Protein AF-A0AAW2CZK9-F1 (afdb_monomer)

Radius of gyration: 26.71 Å; Cα contacts (8 Å, |Δi|>4): 111; chains: 1; bounding box: 82×48×47 Å

InterPro domains:
  IPR025733 Purple acid phosphatase, C-terminal domain [PF14008] (9-76)
  IPR029052 Metallo-dependent phosphatase-like [G3DSA:3.60.21.10] (3-90)

Mean predicted aligned error: 16.32 Å

pLDDT: mean 77.22, std 19.94, range [29.78, 97.38]

Sequence (141 aa):
MGGDWEAFPVHIVIGMGGQDAQSTWEPRPDHLNDPIFPQPKRSLYRGGEFGYTRLVATKEKLQLSYVGNHDGEVHDMVDILASGQLLSGSEASAADGAGAKAYAAQSKSSLLVKGAIVLVLVTFVGYVLGFISRSWRKDAT

Foldseek 3Di:
DDDPDPLDDDDDDFPQQDDPDDDDLDQDPVCNPDPSPPPDPSCPDDDDAHWGWDWDDDPFWIKIFTAGPVPRDTPWIWIQTPSRDIDTDDDDDDDDDDDDPPPPPCDPVVVVVVVVVVVVVVVVVVVVVVVVVVVVVVVPD

Nearest PDB structures (foldseek):
  6o8z-assembly1_P  TM=7.636E-01  e=1.493E+00  Enterococcus faecalis
  7ui9-assembly1_a  TM=7.373E-01  e=3.082E+00  Saccharomyces cerevisiae S288C
  7pip-assembly1_n  TM=6.897E-01  e=2.731E+00  Mycoplasmoides pneumoniae M129
  8cgm-assembly2_B  TM=5.193E-01  e=8.673E-01  Porphyromonas gingivalis ATCC 33277
  7sny-assembly1_A  TM=5.692E-01  e=5.307E+00  Oplophorus gracilirostris

Secondary structure (DSSP, 8-state):
-------PPPP-----SS-S-----SPPTT-TTS--SSPPTT------S-EEEEEEE-SSEEEEEEEETTT--EEEEEEEETTS-EEE-------------------HHHHHHHHHHHHHHHHHHHHHHHHHHHHHTTS--

Solvent-accessible surface area (backbone atoms only — not comparable to full-atom values): 9364 Å² total; per-residue (Å²): 138,84,76,91,70,83,76,72,84,86,86,83,90,88,81,40,77,71,64,92,79,73,87,76,68,65,74,44,94,91,41,78,86,57,68,55,57,68,76,45,92,87,57,88,76,87,83,93,65,46,35,50,78,48,80,50,78,56,94,63,31,40,36,40,32,36,31,34,67,88,79,68,45,80,79,44,43,39,39,36,30,70,88,63,50,78,48,75,62,77,98,75,82,89,81,90,79,91,86,77,84,75,77,67,78,75,48,73,65,58,57,53,53,52,53,52,51,53,55,52,50,54,53,51,52,51,49,52,55,51,51,52,57,54,53,60,64,64,75,74,114

Structure (mmCIF, N/CA/C/O backbone):
data_AF-A0AAW2CZK9-F1
#
_entry.id   AF-A0AAW2CZK9-F1
#
loop_
_atom_site.group_PDB
_atom_site.id
_atom_site.type_symbol
_atom_site.label_atom_id
_atom_site.label_alt_id
_atom_site.label_comp_id
_atom_site.label_asym_id
_atom_site.label_entity_id
_atom_site.label_seq_id
_atom_site.pdbx_PDB_ins_code
_atom_site.Cartn_x
_atom_site.Cartn_y
_atom_site.Cartn_z
_atom_site.occupancy
_atom_site.B_iso_or_equiv
_atom_site.auth_seq_id
_atom_site.auth_comp_id
_atom_site.auth_asym_id
_atom_site.auth_atom_id
_atom_site.pdbx_PDB_model_num
ATOM 1 N N . MET A 1 1 ? -17.931 -18.808 17.969 1.00 32.59 1 MET A N 1
ATOM 2 C CA . MET A 1 1 ? -17.664 -19.529 16.709 1.00 32.59 1 MET A CA 1
ATOM 3 C C . MET A 1 1 ? -16.518 -18.810 16.018 1.00 32.59 1 MET A C 1
ATOM 5 O O . MET A 1 1 ? -16.756 -17.794 15.381 1.00 32.59 1 MET A O 1
ATOM 9 N N . GLY A 1 2 ? -15.282 -19.239 16.281 1.00 41.59 2 GLY A N 1
ATOM 10 C CA . GLY A 1 2 ? -14.096 -18.770 15.565 1.00 41.59 2 GLY A CA 1
ATOM 11 C C . GLY A 1 2 ? -13.893 -19.711 14.391 1.00 41.59 2 GLY A C 1
ATOM 12 O O . GLY A 1 2 ? -13.666 -20.892 14.616 1.00 41.59 2 GLY A O 1
ATOM 13 N N . GLY A 1 3 ? -14.127 -19.224 13.175 1.00 43.44 3 GLY A N 1
ATOM 14 C CA . GLY A 1 3 ? -13.811 -19.984 11.973 1.00 43.44 3 GLY A CA 1
ATOM 15 C C . GLY A 1 3 ? -12.311 -19.922 11.736 1.00 43.44 3 GLY A C 1
ATOM 16 O O . GLY A 1 3 ? -11.732 -18.844 11.863 1.00 43.44 3 GLY A O 1
ATOM 17 N N . ASP A 1 4 ? -11.711 -21.061 11.415 1.00 53.22 4 ASP A N 1
ATOM 18 C CA . ASP A 1 4 ? -10.326 -21.177 10.976 1.00 53.22 4 ASP A CA 1
ATOM 19 C C . ASP A 1 4 ? -10.170 -20.421 9.648 1.00 53.22 4 ASP A C 1
ATOM 21 O O . ASP A 1 4 ? -10.450 -20.944 8.571 1.00 53.22 4 ASP A O 1
ATOM 25 N N . TRP A 1 5 ? -9.809 -19.142 9.712 1.00 54.62 5 TRP A N 1
ATOM 26 C CA . TRP A 1 5 ? -9.335 -18.406 8.549 1.00 54.62 5 TRP A CA 1
ATOM 27 C C . TRP A 1 5 ? -7.820 -18.608 8.510 1.00 54.62 5 TRP A C 1
ATOM 29 O O . TRP A 1 5 ? -7.107 -18.223 9.435 1.00 54.62 5 TRP A O 1
ATOM 39 N N . GLU A 1 6 ? -7.315 -19.273 7.473 1.00 58.84 6 GLU A N 1
ATOM 40 C CA . GLU A 1 6 ? -5.871 -19.341 7.265 1.00 58.84 6 GLU A CA 1
ATOM 41 C C . GLU A 1 6 ? -5.352 -17.936 6.940 1.00 58.84 6 GLU A C 1
ATOM 43 O O . GLU A 1 6 ? -5.654 -17.343 5.902 1.00 58.84 6 GLU A O 1
ATOM 48 N N . ALA A 1 7 ? -4.584 -17.392 7.879 1.00 70.56 7 ALA A N 1
ATOM 49 C CA . ALA A 1 7 ? -3.911 -16.108 7.789 1.00 70.56 7 ALA A CA 1
ATOM 50 C C . ALA A 1 7 ? -2.688 -16.206 6.867 1.00 70.56 7 ALA A C 1
ATOM 52 O O . ALA A 1 7 ? -1.553 -16.300 7.337 1.00 70.56 7 ALA A O 1
ATOM 53 N N . PHE A 1 8 ? -2.889 -16.228 5.551 1.00 81.88 8 PHE A N 1
ATOM 54 C CA . PHE A 1 8 ? -1.755 -16.219 4.628 1.00 81.88 8 PHE A CA 1
ATOM 55 C C . PHE A 1 8 ? -1.100 -14.831 4.560 1.00 81.88 8 PHE A C 1
ATOM 57 O O . PHE A 1 8 ? -1.799 -13.813 4.598 1.00 81.88 8 PHE A O 1
ATOM 64 N N . PRO A 1 9 ? 0.239 -14.759 4.451 1.00 87.81 9 PRO A N 1
ATOM 65 C CA . PRO A 1 9 ? 0.935 -13.488 4.327 1.00 87.81 9 PRO A CA 1
ATOM 66 C C . PRO A 1 9 ? 0.551 -12.774 3.029 1.00 87.81 9 PRO A C 1
ATOM 68 O O . PRO A 1 9 ? 0.424 -13.386 1.966 1.00 87.81 9 PRO A O 1
ATOM 71 N N . VAL A 1 10 ? 0.442 -11.449 3.105 1.00 88.69 10 VAL A N 1
ATOM 72 C CA . VAL A 1 10 ? 0.373 -10.605 1.912 1.00 88.69 10 VAL A CA 1
ATOM 73 C C . VAL A 1 10 ? 1.787 -10.323 1.434 1.00 88.69 10 VAL A C 1
ATOM 75 O O . VAL A 1 10 ? 2.612 -9.776 2.165 1.00 88.69 10 VAL A O 1
ATOM 78 N N . HIS A 1 11 ? 2.063 -10.708 0.192 1.00 92.62 11 HIS A N 1
ATOM 79 C CA . HIS A 1 11 ? 3.340 -10.458 -0.460 1.00 92.62 11 HIS A CA 1
ATOM 80 C C . HIS A 1 11 ? 3.282 -9.164 -1.259 1.00 92.62 11 HIS A C 1
ATOM 82 O O . HIS A 1 11 ? 2.354 -8.948 -2.037 1.00 92.62 11 HIS A O 1
ATOM 88 N N . ILE A 1 12 ? 4.294 -8.321 -1.074 1.00 92.00 12 ILE A N 1
ATOM 89 C CA . ILE A 1 12 ? 4.344 -6.977 -1.646 1.00 92.00 12 ILE A CA 1
ATOM 90 C C . ILE A 1 12 ? 5.717 -6.777 -2.257 1.00 92.00 12 ILE A C 1
ATOM 92 O O . ILE A 1 12 ? 6.739 -7.035 -1.621 1.00 92.00 12 ILE A O 1
ATOM 96 N N . VAL A 1 13 ? 5.729 -6.337 -3.510 1.00 91.56 13 VAL A N 1
ATOM 97 C CA . VAL A 1 13 ? 6.950 -6.062 -4.262 1.00 91.56 13 VAL A CA 1
ATOM 98 C C . VAL A 1 13 ? 7.167 -4.554 -4.278 1.00 91.56 13 VAL A C 1
ATOM 100 O O . VAL A 1 13 ? 6.346 -3.820 -4.817 1.00 91.56 13 VAL A O 1
ATOM 103 N N . ILE A 1 14 ? 8.274 -4.096 -3.688 1.00 88.50 14 ILE A N 1
ATOM 104 C CA . ILE A 1 14 ? 8.612 -2.672 -3.533 1.00 88.50 14 ILE A CA 1
ATOM 105 C C . ILE A 1 14 ? 10.017 -2.441 -4.112 1.00 88.50 14 ILE A C 1
ATOM 107 O O . ILE A 1 14 ? 10.985 -2.238 -3.385 1.00 88.50 14 ILE A O 1
ATOM 111 N N . GLY A 1 15 ? 10.146 -2.566 -5.437 1.00 88.12 15 GLY A N 1
ATOM 112 C CA . GLY A 1 15 ? 11.423 -2.442 -6.171 1.00 88.12 15 GLY A CA 1
ATOM 113 C C . GLY A 1 15 ? 11.524 -1.210 -7.080 1.00 88.12 15 GLY A C 1
ATOM 114 O O . GLY A 1 15 ? 12.495 -1.038 -7.807 1.00 88.12 15 GLY A O 1
ATOM 115 N N . MET A 1 16 ? 10.512 -0.353 -7.049 1.00 88.12 16 MET A N 1
ATOM 116 C CA . MET A 1 16 ? 10.259 0.751 -7.986 1.00 88.12 16 MET A CA 1
ATOM 117 C C . MET A 1 16 ? 10.725 2.110 -7.422 1.00 88.12 16 MET A C 1
ATOM 119 O O . MET A 1 16 ? 10.059 3.129 -7.566 1.00 88.12 16 MET A O 1
ATOM 123 N N . GLY A 1 17 ? 11.883 2.137 -6.755 1.00 89.44 17 GLY A N 1
ATOM 124 C CA . GLY A 1 17 ? 12.399 3.331 -6.066 1.00 89.44 17 GLY A CA 1
ATOM 125 C C . GLY A 1 17 ? 13.097 4.375 -6.953 1.00 89.44 17 GLY A C 1
ATOM 126 O O . GLY A 1 17 ? 13.610 5.349 -6.414 1.00 89.44 17 GLY A O 1
ATOM 127 N N . GLY A 1 18 ? 13.146 4.174 -8.278 1.00 89.69 18 GLY A N 1
ATOM 128 C CA . GLY A 1 18 ? 13.800 5.092 -9.228 1.00 89.69 18 GLY A CA 1
ATOM 129 C C . GLY A 1 18 ? 14.902 4.486 -10.106 1.00 89.69 18 GLY A C 1
ATOM 130 O O . GLY A 1 18 ? 15.712 5.229 -10.642 1.00 89.69 18 GLY A O 1
ATOM 131 N N . GLN A 1 19 ? 14.975 3.156 -10.237 1.00 89.69 19 GLN A N 1
ATOM 132 C CA . GLN A 1 19 ? 15.843 2.508 -11.229 1.00 89.69 19 GLN A CA 1
ATOM 133 C C . GLN A 1 19 ? 15.195 2.561 -12.622 1.00 89.69 19 GLN A C 1
ATOM 135 O O . GLN A 1 19 ? 14.014 2.230 -12.759 1.00 89.69 19 GLN A O 1
ATOM 140 N N . ASP A 1 20 ? 15.994 2.888 -13.641 1.00 85.69 20 ASP A N 1
ATOM 141 C CA . ASP A 1 20 ? 15.583 3.045 -15.045 1.00 85.69 20 ASP A CA 1
ATOM 142 C C . ASP A 1 20 ? 15.098 1.729 -15.675 1.00 85.69 20 ASP A C 1
ATOM 144 O O . ASP A 1 20 ? 14.269 1.719 -16.584 1.00 85.69 20 ASP A O 1
ATOM 148 N N . ALA A 1 21 ? 15.595 0.595 -15.177 1.00 83.00 21 ALA A N 1
ATOM 149 C CA . ALA A 1 21 ? 15.146 -0.734 -15.573 1.00 83.00 21 ALA A CA 1
ATOM 150 C C . ALA A 1 21 ? 13.958 -1.203 -14.712 1.00 83.00 21 ALA A C 1
ATOM 152 O O . ALA A 1 21 ? 14.099 -1.413 -13.505 1.00 83.00 21 ALA A O 1
ATOM 153 N N . GLN A 1 22 ? 12.807 -1.432 -15.351 1.00 81.06 22 GLN A N 1
ATOM 154 C CA . GLN A 1 22 ? 11.605 -2.019 -14.746 1.00 81.06 22 GLN A CA 1
ATOM 155 C C . GLN A 1 22 ? 11.215 -3.318 -15.461 1.00 81.06 22 GLN A C 1
ATOM 157 O O . GLN A 1 22 ? 11.544 -3.532 -16.627 1.00 81.06 22 GLN A O 1
ATOM 162 N N . SER A 1 23 ? 10.513 -4.207 -14.756 1.00 78.44 23 SER A N 1
ATOM 163 C CA . SER A 1 23 ? 10.006 -5.445 -15.363 1.00 78.44 23 SER A CA 1
ATOM 164 C C . SER A 1 23 ? 8.883 -5.136 -16.352 1.00 78.44 23 SER A C 1
ATOM 166 O O . SER A 1 23 ? 7.938 -4.426 -16.010 1.00 78.44 23 SER A O 1
ATOM 168 N N . THR A 1 24 ? 8.951 -5.703 -17.556 1.00 78.50 24 THR A N 1
ATOM 169 C CA . THR A 1 24 ? 7.864 -5.609 -18.536 1.00 78.50 24 THR A CA 1
ATOM 170 C C . THR A 1 24 ? 6.723 -6.562 -18.171 1.00 78.50 24 THR A C 1
ATOM 172 O O . THR A 1 24 ? 6.922 -7.591 -17.520 1.00 78.50 24 THR A O 1
ATOM 175 N N . TRP A 1 25 ? 5.496 -6.215 -18.569 1.00 76.69 25 TRP A N 1
ATOM 176 C CA . TRP A 1 25 ? 4.303 -7.052 -18.348 1.00 76.69 25 TRP A CA 1
ATOM 177 C C . TRP A 1 25 ? 3.975 -7.959 -19.538 1.00 76.69 25 TRP A C 1
ATOM 179 O O . TRP A 1 25 ? 2.927 -8.606 -19.560 1.00 76.69 25 TRP A O 1
ATOM 189 N N . GLU A 1 26 ? 4.856 -7.993 -20.532 1.00 75.94 26 GLU A N 1
ATOM 190 C CA . GLU A 1 26 ? 4.710 -8.828 -21.715 1.00 75.94 26 GLU A CA 1
ATOM 191 C C . GLU A 1 26 ? 4.980 -10.302 -21.377 1.00 75.94 26 GLU A C 1
ATOM 193 O O . GLU A 1 26 ? 5.812 -10.600 -20.511 1.00 75.94 26 GLU A O 1
ATOM 198 N N . PRO A 1 27 ? 4.298 -11.250 -22.045 1.00 74.56 27 PRO A N 1
ATOM 199 C CA . PRO A 1 27 ? 4.641 -12.661 -21.950 1.00 74.56 27 PRO A CA 1
ATOM 200 C C . PRO A 1 27 ? 6.106 -12.891 -22.321 1.00 74.56 27 PRO A C 1
ATOM 202 O O . PRO A 1 27 ? 6.594 -12.398 -23.338 1.00 74.56 27 PRO A O 1
ATOM 205 N N . ARG A 1 28 ? 6.809 -13.673 -21.505 1.00 75.06 28 ARG A N 1
ATOM 206 C CA . ARG A 1 28 ? 8.205 -14.007 -21.769 1.00 75.06 28 ARG A CA 1
ATOM 207 C C . ARG A 1 28 ? 8.310 -15.096 -22.848 1.00 75.06 28 ARG A C 1
ATOM 209 O O . ARG A 1 28 ? 7.650 -16.128 -22.703 1.00 75.06 28 ARG A O 1
ATOM 216 N N . PRO A 1 29 ? 9.170 -14.938 -23.876 1.00 78.81 29 PRO A N 1
ATOM 217 C CA . PRO A 1 29 ? 9.355 -15.949 -24.923 1.00 78.81 29 PRO A CA 1
ATOM 218 C C . PRO A 1 29 ? 9.877 -17.302 -24.421 1.00 78.81 29 PRO A C 1
ATOM 220 O O . PRO A 1 29 ? 9.666 -18.321 -25.069 1.00 78.81 29 PRO A O 1
ATOM 223 N N . ASP A 1 30 ? 10.569 -17.322 -23.285 1.00 81.81 30 ASP A N 1
ATOM 224 C CA . ASP A 1 30 ? 11.142 -18.521 -22.665 1.00 81.81 30 ASP A CA 1
ATOM 225 C C . ASP A 1 30 ? 10.240 -19.127 -21.570 1.00 81.81 30 ASP A C 1
ATOM 227 O O . ASP A 1 30 ? 10.500 -20.233 -21.105 1.00 81.81 30 ASP A O 1
ATOM 231 N N . HIS A 1 31 ? 9.147 -18.447 -21.199 1.00 73.12 31 HIS A N 1
ATOM 232 C CA . HIS A 1 31 ? 8.205 -18.879 -20.162 1.00 73.12 31 HIS A CA 1
ATOM 233 C C . HIS A 1 31 ? 6.750 -18.630 -20.593 1.00 73.12 31 HIS A C 1
ATOM 235 O O . HIS A 1 31 ? 5.991 -17.950 -19.902 1.00 73.12 31 HIS A O 1
ATOM 241 N N . LEU A 1 32 ? 6.347 -19.195 -21.740 1.00 71.75 32 LEU A N 1
ATOM 242 C CA . LEU A 1 32 ? 5.008 -18.986 -22.323 1.00 71.75 32 LEU A CA 1
ATOM 243 C C . LEU A 1 32 ? 3.848 -19.378 -21.394 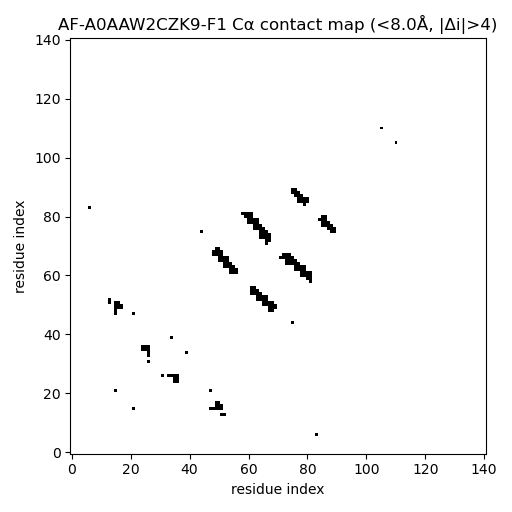1.00 71.75 32 LEU A C 1
ATOM 245 O O . LEU A 1 32 ? 2.747 -18.855 -21.541 1.00 71.75 32 LEU A O 1
ATOM 249 N N . ASN A 1 33 ? 4.083 -20.310 -20.468 1.00 72.50 33 ASN A N 1
ATOM 250 C CA . ASN A 1 33 ? 3.051 -20.841 -19.577 1.00 72.50 33 ASN A CA 1
ATOM 251 C C . ASN A 1 33 ? 3.001 -20.134 -18.213 1.00 72.50 33 ASN A C 1
ATOM 253 O O . ASN A 1 33 ? 2.091 -20.410 -17.429 1.00 72.50 33 ASN A O 1
ATOM 257 N N . ASP A 1 34 ? 3.945 -19.233 -17.918 1.00 70.31 34 ASP A N 1
ATOM 258 C CA . ASP A 1 34 ? 3.946 -18.476 -16.669 1.00 70.31 34 ASP A CA 1
ATOM 259 C C . ASP A 1 34 ? 3.046 -17.243 -16.818 1.00 70.31 34 ASP A C 1
ATOM 261 O O . ASP A 1 34 ? 3.338 -16.353 -17.625 1.00 70.31 34 ASP A O 1
ATOM 265 N N . PRO A 1 35 ? 1.956 -17.127 -16.041 1.00 64.44 35 PRO A N 1
ATOM 266 C CA . PRO A 1 35 ? 1.033 -16.017 -16.201 1.00 64.44 35 PRO A CA 1
ATOM 267 C C . PRO A 1 35 ? 1.649 -14.725 -15.649 1.00 64.44 35 PRO A C 1
ATOM 269 O O . PRO A 1 35 ? 1.652 -14.472 -14.444 1.00 64.44 35 PRO A O 1
ATOM 272 N N . ILE A 1 36 ? 2.157 -13.890 -16.552 1.00 73.88 36 ILE A N 1
ATOM 273 C CA . ILE A 1 36 ? 2.421 -12.453 -16.335 1.00 73.88 36 ILE A CA 1
ATOM 274 C C . ILE A 1 36 ? 1.197 -11.646 -16.792 1.00 73.88 36 ILE A C 1
ATOM 276 O O . ILE A 1 36 ? 0.795 -10.653 -16.171 1.00 73.88 36 ILE A O 1
ATOM 280 N N . PHE A 1 37 ? 0.576 -12.128 -17.869 1.00 75.56 37 PHE A N 1
ATOM 281 C CA . PHE A 1 37 ? -0.657 -11.626 -18.440 1.00 75.56 37 PHE A CA 1
ATOM 282 C C . PHE A 1 37 ? -1.582 -12.806 -18.805 1.00 75.56 37 PHE A C 1
ATOM 284 O O . PHE A 1 37 ? -1.094 -13.795 -19.351 1.00 75.56 37 PHE A O 1
ATOM 291 N N . PRO A 1 38 ? -2.900 -12.725 -18.537 1.00 79.19 38 PRO A N 1
ATOM 292 C CA . PRO A 1 38 ? -3.567 -11.690 -17.742 1.00 79.19 38 PRO A CA 1
ATOM 293 C C . PRO A 1 38 ? -3.092 -11.712 -16.278 1.00 79.19 38 PRO A C 1
ATOM 295 O O . PRO A 1 38 ? -2.448 -12.664 -15.840 1.00 79.19 38 PRO A O 1
ATOM 298 N N . GLN A 1 39 ? -3.372 -10.645 -15.523 1.00 85.75 39 GLN A N 1
ATOM 299 C CA . GLN A 1 39 ? -2.966 -10.539 -14.117 1.00 85.75 39 GLN A CA 1
ATOM 300 C C . GLN A 1 39 ? -3.440 -11.773 -13.324 1.00 85.75 39 GLN A C 1
ATOM 302 O O . GLN A 1 39 ? -4.636 -12.082 -13.342 1.00 85.75 39 GLN A O 1
ATOM 307 N N . PRO A 1 40 ? -2.542 -12.502 -12.636 1.00 85.88 40 PRO A N 1
ATOM 308 C CA . PRO A 1 40 ? -2.939 -13.662 -11.847 1.00 85.88 40 PRO A CA 1
ATOM 309 C C . PRO A 1 40 ? -3.953 -13.281 -10.767 1.00 85.88 40 PRO A C 1
ATOM 311 O O . PRO A 1 40 ? -3.784 -12.261 -10.107 1.00 85.88 4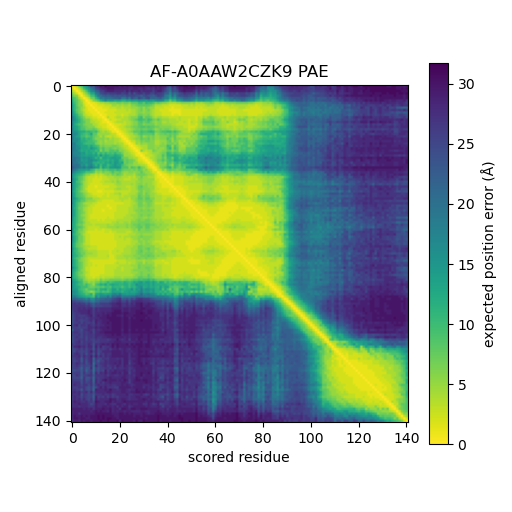0 PRO A O 1
ATOM 314 N N . LYS A 1 41 ? -4.935 -14.150 -10.488 1.00 87.12 41 LYS A N 1
ATOM 315 C CA . LYS A 1 41 ? -5.996 -13.901 -9.483 1.00 87.12 41 LYS A CA 1
ATOM 316 C C . LYS A 1 41 ? -5.486 -13.531 -8.080 1.00 87.12 41 LYS A C 1
ATOM 318 O O . LYS A 1 41 ? -6.206 -12.906 -7.317 1.00 87.12 41 LYS A O 1
ATOM 323 N N . ARG A 1 42 ? -4.261 -13.940 -7.733 1.00 86.56 42 ARG A N 1
ATOM 324 C CA . ARG A 1 42 ? -3.600 -13.647 -6.445 1.00 86.56 42 ARG A CA 1
ATOM 325 C C . ARG A 1 42 ? -2.904 -12.281 -6.385 1.00 86.56 42 ARG A C 1
ATOM 327 O O . ARG A 1 42 ? -2.461 -11.882 -5.317 1.00 86.56 42 ARG A O 1
ATOM 334 N N . SER A 1 43 ? -2.743 -11.600 -7.517 1.00 88.50 43 SER A N 1
ATOM 335 C CA . SER A 1 43 ? -2.193 -10.247 -7.588 1.00 88.50 43 SER A CA 1
ATOM 336 C C . SER A 1 43 ? -3.368 -9.277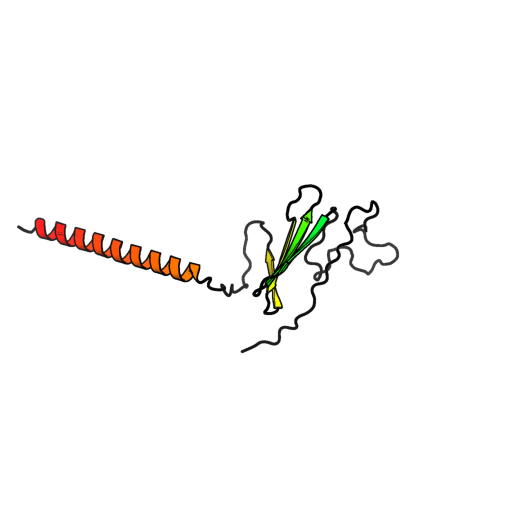 -7.561 1.00 88.50 43 SER A C 1
ATOM 338 O O . SER A 1 43 ? -4.115 -9.198 -8.531 1.00 88.50 43 SER A O 1
ATOM 340 N N . LEU A 1 44 ? -3.552 -8.580 -6.439 1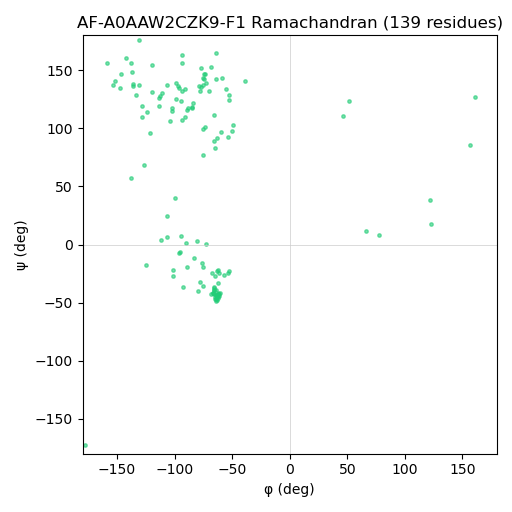.00 89.81 44 LEU A N 1
ATOM 341 C CA . LEU A 1 44 ? -4.674 -7.654 -6.238 1.00 89.81 44 LEU A CA 1
ATOM 342 C C . LEU A 1 44 ? -4.428 -6.297 -6.906 1.00 89.81 44 LEU A C 1
ATOM 344 O O . LEU A 1 44 ? -5.319 -5.753 -7.545 1.00 89.81 44 LEU A O 1
ATOM 348 N N . TYR A 1 45 ? -3.197 -5.801 -6.814 1.00 90.81 45 TYR A N 1
ATOM 349 C CA . TYR A 1 45 ? -2.759 -4.540 -7.398 1.00 90.81 45 TYR A CA 1
ATOM 350 C C . TYR A 1 45 ? -1.383 -4.711 -8.051 1.00 90.81 45 TYR A C 1
ATOM 352 O O . TYR A 1 45 ? -0.567 -5.530 -7.609 1.00 90.81 45 TYR A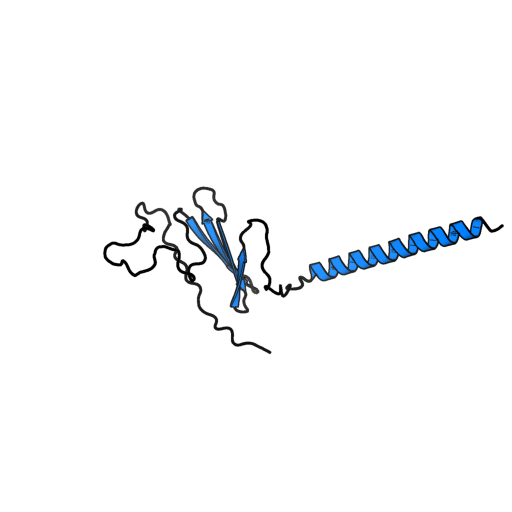 O 1
ATOM 360 N N . ARG A 1 46 ? -1.135 -3.947 -9.119 1.00 88.88 46 ARG A N 1
ATOM 361 C CA . ARG A 1 46 ? 0.181 -3.767 -9.742 1.00 88.88 46 ARG A CA 1
ATOM 362 C C . ARG A 1 46 ? 0.242 -2.394 -10.409 1.00 88.88 46 ARG A C 1
ATOM 364 O O . ARG A 1 46 ? -0.726 -1.980 -11.037 1.00 88.88 46 ARG A O 1
ATOM 371 N N . GLY A 1 47 ? 1.390 -1.734 -10.309 1.00 87.62 47 GLY A N 1
ATOM 372 C CA . GLY A 1 47 ? 1.673 -0.447 -10.943 1.00 87.62 47 GLY A CA 1
ATOM 373 C C . GLY A 1 47 ? 3.078 -0.442 -11.540 1.00 87.62 47 GLY A C 1
ATOM 374 O O . GLY A 1 47 ? 3.924 -1.242 -11.138 1.00 87.62 47 GLY A O 1
ATOM 375 N N . GLY A 1 48 ? 3.302 0.412 -12.539 1.00 87.62 48 GLY A N 1
ATOM 376 C CA . GLY A 1 48 ? 4.598 0.580 -13.213 1.00 87.62 48 GLY A CA 1
ATOM 377 C C . GLY A 1 48 ? 5.312 1.882 -12.848 1.00 87.62 48 GLY A C 1
ATOM 378 O O . GLY A 1 48 ? 6.316 2.220 -13.466 1.00 87.62 48 GLY A O 1
ATOM 379 N N . GLU A 1 49 ? 4.775 2.632 -11.889 1.00 89.50 49 GLU A N 1
ATOM 380 C CA . GLU A 1 49 ? 5.247 3.966 -11.538 1.00 89.50 49 GLU A CA 1
ATOM 381 C C . GLU A 1 49 ? 6.254 3.927 -10.392 1.00 89.50 49 GLU A C 1
ATOM 383 O O . GLU A 1 49 ? 6.274 3.001 -9.578 1.00 89.50 49 GLU A O 1
ATOM 388 N N . PHE A 1 50 ? 7.102 4.951 -10.309 1.00 94.06 50 PHE A N 1
ATOM 389 C CA . PHE A 1 50 ? 8.001 5.088 -9.174 1.00 94.06 50 PHE A CA 1
ATOM 390 C C . PHE A 1 50 ? 7.248 5.518 -7.925 1.00 94.06 50 PHE A C 1
ATOM 392 O O . PHE A 1 50 ? 6.397 6.408 -7.965 1.00 94.06 50 PHE A O 1
ATOM 399 N N . GLY A 1 51 ? 7.616 4.921 -6.800 1.00 94.12 51 GLY A N 1
ATOM 400 C CA . GLY A 1 51 ? 6.969 5.202 -5.532 1.00 94.12 51 GLY A CA 1
ATOM 401 C C . GLY A 1 51 ? 7.591 4.444 -4.374 1.00 94.12 51 GLY A C 1
ATOM 402 O O . GLY A 1 51 ? 8.621 3.775 -4.503 1.00 94.12 51 GLY A O 1
ATOM 403 N N . TYR A 1 52 ? 6.937 4.542 -3.227 1.00 94.75 52 TYR A N 1
ATOM 404 C CA . TYR A 1 52 ? 7.341 3.866 -2.003 1.00 94.75 52 TYR A CA 1
ATOM 405 C C . TYR A 1 52 ? 6.124 3.372 -1.228 1.00 94.75 52 TYR A C 1
ATOM 407 O O . TYR A 1 52 ? 5.000 3.839 -1.407 1.00 94.75 52 TYR A O 1
ATOM 415 N N . THR A 1 53 ? 6.352 2.411 -0.338 1.00 95.38 53 THR A N 1
ATOM 416 C CA . THR A 1 53 ? 5.319 1.937 0.581 1.00 95.38 53 THR A CA 1
ATOM 417 C C . THR A 1 53 ? 5.448 2.632 1.926 1.00 95.38 53 THR A C 1
ATOM 419 O O . THR A 1 53 ? 6.536 2.725 2.494 1.00 95.38 53 THR A O 1
ATOM 422 N N . ARG A 1 54 ? 4.316 3.077 2.465 1.00 95.69 54 ARG A N 1
ATOM 423 C CA . ARG A 1 54 ? 4.190 3.643 3.806 1.00 95.69 54 ARG A CA 1
ATOM 424 C C . ARG A 1 54 ? 3.398 2.688 4.691 1.00 95.69 54 ARG A C 1
ATOM 426 O O . ARG A 1 54 ? 2.320 2.239 4.310 1.00 95.69 54 ARG A O 1
ATOM 433 N N . LEU A 1 55 ? 3.934 2.403 5.877 1.00 96.25 55 LEU A N 1
ATOM 434 C CA . LEU A 1 55 ? 3.312 1.541 6.883 1.00 96.25 55 LEU A CA 1
ATOM 435 C C . LEU A 1 55 ? 2.908 2.369 8.103 1.00 96.25 55 LEU A C 1
ATOM 437 O O . LEU A 1 55 ? 3.740 3.079 8.668 1.00 96.25 55 LEU A O 1
ATOM 441 N N . VAL A 1 56 ? 1.649 2.256 8.528 1.00 97.38 56 VAL A N 1
ATOM 442 C CA . VAL A 1 56 ? 1.128 2.922 9.730 1.00 97.38 56 VAL A CA 1
ATOM 443 C C . VAL A 1 56 ? 0.437 1.890 10.613 1.00 97.38 56 VAL A C 1
ATOM 445 O O . VAL A 1 56 ? -0.628 1.375 10.282 1.00 97.38 56 VAL A O 1
ATOM 448 N N . ALA A 1 57 ? 1.051 1.580 11.752 1.00 96.69 57 ALA A N 1
ATOM 449 C CA . ALA A 1 57 ? 0.541 0.585 12.687 1.00 96.69 57 ALA A CA 1
ATOM 450 C C . ALA A 1 57 ? -0.213 1.228 13.857 1.00 96.69 57 ALA A C 1
ATOM 452 O O . ALA A 1 57 ? 0.219 2.221 14.443 1.00 96.69 57 ALA A O 1
ATOM 453 N N . THR A 1 58 ? -1.322 0.605 14.237 1.00 95.50 58 THR A N 1
ATOM 454 C CA . THR A 1 58 ? -2.106 0.905 15.439 1.00 95.50 58 THR A CA 1
ATOM 455 C C . THR A 1 58 ? -2.385 -0.395 16.194 1.00 95.50 58 THR A C 1
ATOM 457 O O . THR A 1 58 ? -2.075 -1.482 15.713 1.00 95.50 58 THR A O 1
ATOM 460 N N . LYS A 1 59 ? -3.018 -0.311 17.370 1.00 93.12 59 LYS A N 1
ATOM 461 C CA . LYS A 1 59 ? -3.444 -1.512 18.110 1.00 93.12 59 LYS A CA 1
ATOM 462 C C . LYS A 1 59 ? -4.493 -2.346 17.364 1.00 93.12 59 LYS A C 1
ATOM 464 O O . LYS A 1 59 ? -4.643 -3.522 17.665 1.00 93.12 59 LYS A O 1
ATOM 469 N N . GLU A 1 60 ? -5.235 -1.736 16.442 1.00 93.56 60 GLU A N 1
ATOM 470 C CA . GLU A 1 60 ? -6.375 -2.369 15.771 1.00 93.56 60 GLU A CA 1
ATOM 471 C C . GLU A 1 60 ? -6.031 -2.851 14.359 1.00 93.56 60 GLU A C 1
ATOM 473 O O . GLU A 1 60 ? -6.644 -3.802 13.874 1.00 93.56 60 GLU A O 1
ATOM 478 N N . LYS A 1 61 ? -5.058 -2.209 13.700 1.00 93.50 61 LYS A N 1
ATOM 479 C CA . LYS A 1 61 ? -4.693 -2.492 12.310 1.00 93.50 61 LYS A CA 1
ATOM 480 C C . LYS A 1 61 ? -3.286 -2.029 11.941 1.00 93.50 61 LYS A C 1
ATOM 482 O O . LYS A 1 61 ? -2.777 -1.059 12.509 1.00 93.50 61 LYS A O 1
ATOM 487 N N . LEU A 1 62 ? -2.727 -2.666 10.921 1.00 94.62 62 LEU A N 1
ATOM 488 C CA . LEU A 1 62 ? -1.611 -2.189 10.117 1.00 94.62 62 LEU A CA 1
ATOM 489 C C . LEU A 1 62 ? -2.161 -1.666 8.788 1.00 94.62 62 LEU A C 1
ATOM 491 O O . LEU A 1 62 ? -2.700 -2.435 7.998 1.00 94.62 62 LEU A O 1
ATOM 495 N N . GLN A 1 63 ? -2.020 -0.370 8.542 1.00 96.25 63 GLN A N 1
ATOM 496 C CA . GLN A 1 63 ? -2.327 0.231 7.253 1.00 96.25 63 GLN A CA 1
ATOM 497 C C . GLN A 1 63 ? -1.082 0.238 6.375 1.00 96.25 63 GLN A C 1
ATOM 499 O O . GLN A 1 63 ? -0.001 0.644 6.813 1.00 96.25 63 GLN A O 1
ATOM 504 N N . LEU A 1 64 ? -1.264 -0.168 5.127 1.00 95.50 64 LEU A N 1
ATOM 505 C CA . LEU A 1 64 ? -0.258 -0.121 4.089 1.00 95.50 64 LEU A CA 1
ATOM 506 C C . LEU A 1 64 ? -0.749 0.757 2.948 1.00 95.50 64 LEU A C 1
ATOM 508 O O . LEU A 1 64 ? -1.873 0.593 2.479 1.00 95.50 64 LEU A O 1
ATOM 512 N N . SER A 1 65 ? 0.096 1.678 2.502 1.00 96.06 65 SER A N 1
ATOM 513 C CA . SER A 1 65 ? -0.204 2.569 1.383 1.00 96.06 65 SER A CA 1
ATOM 514 C C . SER A 1 65 ? 0.944 2.579 0.390 1.00 96.06 65 SER A C 1
ATOM 516 O O . SER A 1 65 ? 2.103 2.662 0.797 1.00 96.06 65 SER A O 1
ATOM 518 N N . TYR A 1 66 ? 0.632 2.538 -0.898 1.00 95.69 66 TYR A N 1
ATOM 519 C CA . TYR A 1 66 ? 1.575 2.835 -1.967 1.00 95.69 66 TYR A CA 1
ATOM 520 C C . TYR A 1 66 ? 1.436 4.308 -2.357 1.00 95.69 66 TYR A C 1
ATOM 522 O O . TYR A 1 66 ? 0.334 4.762 -2.663 1.00 95.69 66 TYR A O 1
ATOM 530 N N . VAL A 1 67 ? 2.543 5.050 -2.293 1.00 95.88 67 VAL A N 1
ATOM 531 C CA . VAL A 1 67 ? 2.598 6.485 -2.585 1.00 95.88 67 VAL A CA 1
ATOM 532 C C . VAL A 1 67 ? 3.424 6.713 -3.842 1.00 95.88 67 VAL A C 1
ATOM 534 O O . VAL A 1 67 ? 4.569 6.257 -3.916 1.00 95.88 67 VAL A O 1
ATOM 537 N N . GLY A 1 68 ? 2.845 7.419 -4.810 1.00 94.81 68 GLY A N 1
ATOM 538 C CA . GLY A 1 68 ? 3.497 7.764 -6.067 1.00 94.81 68 GLY A CA 1
ATOM 539 C C . GLY A 1 68 ? 4.519 8.879 -5.864 1.00 94.81 68 GLY A C 1
ATOM 540 O O . GLY A 1 68 ? 4.263 9.855 -5.165 1.00 94.81 68 GLY A O 1
ATOM 541 N N . ASN A 1 69 ? 5.693 8.766 -6.486 1.00 94.62 69 ASN A N 1
ATOM 542 C CA . ASN A 1 69 ? 6.699 9.834 -6.436 1.00 94.62 69 ASN A CA 1
ATOM 543 C C . ASN A 1 69 ? 6.342 11.025 -7.338 1.00 94.62 69 ASN A C 1
ATOM 545 O O . ASN A 1 69 ? 6.914 12.099 -7.177 1.00 94.62 69 ASN A O 1
ATOM 549 N N . HIS A 1 70 ? 5.458 10.822 -8.316 1.00 93.44 70 HIS A N 1
ATOM 550 C CA . HIS A 1 70 ? 5.132 11.822 -9.331 1.00 93.44 70 HIS A CA 1
ATOM 551 C C . HIS A 1 70 ? 4.180 12.907 -8.807 1.00 93.44 70 HIS A C 1
ATOM 553 O O . HIS A 1 70 ? 4.293 14.060 -9.218 1.00 93.44 70 HIS A O 1
ATOM 559 N N . ASP A 1 71 ? 3.281 12.552 -7.890 1.00 95.75 71 ASP A N 1
ATOM 560 C CA . ASP A 1 71 ? 2.290 13.447 -7.289 1.00 95.75 71 ASP A CA 1
ATOM 561 C C . ASP A 1 71 ? 2.341 13.473 -5.751 1.00 95.75 71 ASP A C 1
ATOM 563 O O . ASP A 1 71 ? 1.862 14.424 -5.139 1.00 95.75 71 ASP A O 1
ATOM 567 N N . GLY A 1 72 ? 2.972 12.481 -5.116 1.00 95.06 72 GLY A N 1
ATOM 568 C CA . GLY A 1 72 ? 2.996 12.339 -3.661 1.00 95.06 72 GLY A CA 1
ATOM 569 C C . GLY A 1 72 ? 1.701 11.766 -3.077 1.00 95.06 72 GLY A C 1
ATOM 570 O O . GLY A 1 72 ? 1.561 11.733 -1.849 1.00 95.06 72 GLY A O 1
ATOM 571 N N . GLU A 1 73 ? 0.780 11.302 -3.921 1.00 96.94 73 GLU A N 1
ATOM 572 C CA . GLU A 1 73 ? -0.543 10.824 -3.524 1.00 96.94 73 GLU A CA 1
ATOM 573 C C . GLU A 1 73 ? -0.570 9.308 -3.305 1.00 96.94 73 GLU A C 1
ATOM 575 O O . GLU A 1 73 ? 0.334 8.566 -3.700 1.00 96.94 73 GLU A O 1
ATOM 580 N N . VAL A 1 74 ? -1.610 8.833 -2.614 1.00 96.12 74 VAL A N 1
ATOM 581 C CA . VAL A 1 74 ? -1.816 7.402 -2.360 1.00 96.12 74 VAL A CA 1
ATOM 582 C C . VAL A 1 74 ? -2.543 6.767 -3.544 1.00 96.12 74 VAL A C 1
ATOM 584 O O . VAL A 1 74 ? -3.694 7.102 -3.807 1.00 96.12 74 VAL A O 1
ATOM 587 N N . HIS A 1 75 ? -1.897 5.800 -4.196 1.00 94.44 75 HIS A N 1
ATOM 588 C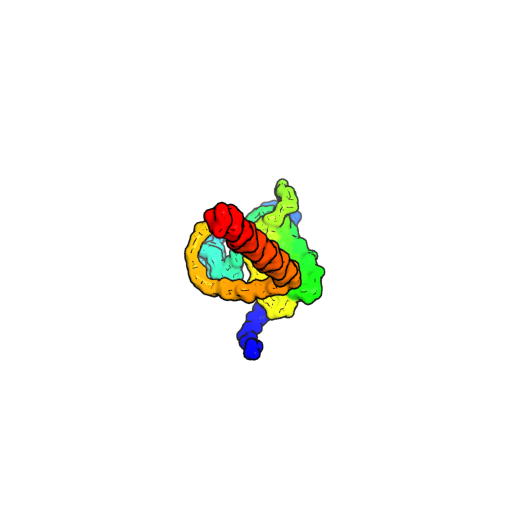 CA . HIS A 1 75 ? -2.433 5.093 -5.371 1.00 94.44 75 HIS A CA 1
ATOM 589 C C . HIS A 1 75 ? -2.999 3.705 -5.046 1.00 94.44 75 HIS A C 1
ATOM 591 O O . HIS A 1 75 ? -3.832 3.189 -5.783 1.00 94.44 75 HIS A O 1
ATOM 597 N N . ASP A 1 76 ? -2.579 3.103 -3.930 1.00 94.69 76 ASP A N 1
ATOM 598 C CA . ASP A 1 76 ? -3.176 1.874 -3.393 1.00 94.69 76 ASP A CA 1
ATOM 599 C C . ASP A 1 76 ? -3.131 1.877 -1.860 1.00 94.69 76 ASP A C 1
ATOM 601 O O . ASP A 1 76 ? -2.199 2.421 -1.250 1.00 94.69 76 ASP A O 1
ATOM 605 N N . MET A 1 77 ? -4.139 1.272 -1.229 1.00 94.94 77 MET A N 1
ATOM 606 C CA . MET A 1 77 ? -4.238 1.158 0.221 1.00 94.94 77 MET A CA 1
ATOM 607 C C . MET A 1 77 ? -4.926 -0.136 0.653 1.00 94.94 77 MET A C 1
ATOM 609 O O . MET A 1 77 ? -6.017 -0.493 0.198 1.00 94.94 77 MET A O 1
ATOM 613 N N . VAL A 1 78 ? -4.326 -0.782 1.652 1.00 93.19 78 VAL A N 1
ATOM 614 C CA . VAL A 1 78 ? -4.934 -1.914 2.342 1.00 93.19 78 VAL A CA 1
ATOM 615 C C . VAL A 1 78 ? -4.749 -1.805 3.851 1.00 93.19 78 VAL A C 1
ATOM 617 O O . VAL A 1 78 ? -3.670 -1.489 4.355 1.00 93.19 78 VAL A O 1
ATOM 620 N N . ASP A 1 79 ? -5.820 -2.087 4.582 1.00 93.81 79 ASP A N 1
ATOM 621 C CA . ASP A 1 79 ? -5.811 -2.236 6.029 1.00 93.81 79 ASP A CA 1
ATOM 622 C C . ASP A 1 79 ? -5.768 -3.727 6.388 1.00 93.81 79 ASP A C 1
ATOM 624 O O . ASP A 1 79 ? -6.632 -4.506 5.985 1.00 93.81 79 ASP A O 1
ATOM 628 N N . ILE A 1 80 ? -4.781 -4.117 7.189 1.00 90.25 80 ILE A N 1
ATOM 629 C CA . ILE A 1 80 ? -4.642 -5.452 7.772 1.00 90.25 80 ILE A CA 1
ATOM 630 C C . ILE A 1 80 ? -5.047 -5.350 9.238 1.00 90.25 80 ILE A C 1
ATOM 632 O O . ILE A 1 80 ? -4.328 -4.776 10.057 1.00 90.25 80 ILE A O 1
ATOM 636 N N . LEU A 1 81 ? -6.221 -5.865 9.583 1.00 90.44 81 LEU A N 1
ATOM 637 C CA . LEU A 1 81 ? -6.730 -5.829 10.949 1.00 90.44 81 LEU A CA 1
ATOM 638 C C . LEU A 1 81 ? -5.898 -6.742 11.857 1.00 90.44 81 LEU A C 1
ATOM 640 O O . LEU A 1 81 ? -5.358 -7.752 11.416 1.00 90.44 81 LEU A O 1
ATOM 644 N N . ALA A 1 82 ? -5.835 -6.433 13.152 1.00 84.38 82 ALA A N 1
ATOM 645 C CA . ALA A 1 82 ? -5.189 -7.295 14.149 1.00 84.38 82 ALA A CA 1
ATOM 646 C C . ALA A 1 82 ? -5.868 -8.675 14.263 1.00 84.38 82 ALA A C 1
ATOM 648 O O . ALA A 1 82 ? -5.243 -9.649 14.670 1.00 84.38 82 ALA A O 1
ATOM 649 N N . SER A 1 83 ? -7.138 -8.771 13.852 1.00 81.25 83 SER A N 1
ATOM 650 C CA . SER A 1 83 ? -7.856 -10.033 13.640 1.00 81.25 83 SER A CA 1
ATOM 651 C C . SER A 1 83 ? -7.397 -10.799 12.392 1.00 81.25 83 SER A C 1
ATOM 653 O O . SER A 1 83 ? -7.992 -11.822 12.089 1.00 81.25 83 SER A O 1
ATOM 655 N N . GLY A 1 84 ? -6.417 -10.271 11.650 1.00 72.19 84 GLY A N 1
ATOM 656 C CA . GLY A 1 84 ? -5.864 -10.747 10.378 1.00 72.19 84 GLY A CA 1
ATOM 657 C C . GLY A 1 84 ? -6.805 -10.700 9.175 1.00 72.19 84 GLY A C 1
ATOM 658 O O . GLY A 1 84 ? -6.481 -11.223 8.112 1.00 72.19 84 GLY A O 1
ATOM 659 N N . GLN A 1 85 ? -7.948 -10.031 9.305 1.00 75.75 85 GLN A N 1
ATOM 660 C CA . GLN A 1 85 ? -8.808 -9.697 8.172 1.00 75.75 85 GLN A CA 1
ATOM 661 C C . GLN A 1 85 ? -8.205 -8.546 7.358 1.00 75.75 85 GLN A C 1
ATOM 663 O O . GLN A 1 85 ? -7.650 -7.609 7.928 1.00 75.75 85 GLN A O 1
ATOM 668 N N . LEU A 1 86 ? -8.357 -8.586 6.034 1.00 73.06 86 LEU A N 1
ATOM 669 C CA . LEU A 1 86 ? -7.919 -7.520 5.132 1.00 73.06 86 LEU A CA 1
ATOM 670 C C . LEU A 1 86 ? -9.100 -6.717 4.589 1.00 73.06 86 LEU A C 1
ATOM 672 O O . LEU A 1 86 ? -10.111 -7.289 4.182 1.00 73.06 86 LEU A O 1
ATOM 676 N N . LEU A 1 87 ? -8.942 -5.396 4.545 1.00 77.56 87 LEU A N 1
ATOM 677 C CA . LEU A 1 87 ? -9.874 -4.458 3.925 1.00 77.56 87 LEU A CA 1
ATOM 678 C C . LEU A 1 87 ? -9.110 -3.629 2.887 1.00 77.56 87 LEU A C 1
ATOM 680 O O . LEU A 1 87 ? -8.210 -2.871 3.241 1.00 77.56 87 LEU A O 1
ATOM 684 N N . SER A 1 88 ? -9.449 -3.789 1.609 1.00 78.38 88 SER A N 1
ATOM 685 C CA . SER A 1 88 ? -8.886 -2.996 0.508 1.00 78.38 88 SER A CA 1
ATOM 686 C C . SER A 1 88 ? -9.836 -1.850 0.165 1.00 78.38 88 SER A C 1
ATOM 688 O O . SER A 1 88 ? -11.053 -2.049 0.131 1.00 78.38 88 SER A O 1
ATOM 690 N N . GLY A 1 89 ? -9.290 -0.650 -0.037 1.00 59.62 89 GLY A N 1
ATOM 691 C CA . GLY A 1 89 ? -10.056 0.532 -0.424 1.00 59.62 89 GLY A CA 1
ATOM 692 C C . GLY A 1 89 ? -9.674 0.992 -1.826 1.00 59.62 89 GLY A C 1
ATOM 693 O O . GLY A 1 89 ? -8.533 1.376 -2.045 1.00 59.62 89 GLY A O 1
ATOM 694 N N . SER A 1 90 ? -10.634 1.005 -2.752 1.00 43.28 90 SER A N 1
ATOM 695 C CA . SER A 1 90 ? -10.522 1.724 -4.026 1.00 43.28 90 SER A CA 1
ATOM 696 C C . SER A 1 90 ? -11.754 2.613 -4.204 1.00 43.28 90 SER A C 1
ATOM 698 O O . SER A 1 90 ? -12.875 2.100 -4.251 1.00 43.28 90 SER A O 1
ATOM 700 N N . GLU A 1 91 ? -11.579 3.930 -4.313 1.00 45.78 91 GLU A N 1
ATOM 701 C CA . GLU A 1 91 ? -12.653 4.808 -4.783 1.00 45.78 91 GLU A CA 1
ATOM 702 C C . GLU A 1 91 ? -12.809 4.656 -6.303 1.00 45.78 91 GLU A C 1
ATOM 704 O O . GLU A 1 91 ? -12.070 5.245 -7.082 1.00 45.78 91 GLU A O 1
ATOM 709 N N . ALA A 1 92 ? -13.790 3.857 -6.727 1.00 36.78 92 ALA A N 1
ATOM 710 C CA . ALA A 1 92 ? -14.438 3.976 -8.031 1.00 36.78 92 ALA A CA 1
ATOM 711 C C . ALA A 1 92 ? -15.870 3.419 -7.945 1.00 36.78 92 ALA A C 1
ATOM 713 O O . ALA A 1 92 ? -16.154 2.428 -7.276 1.00 36.78 92 ALA A O 1
ATOM 714 N N . SER A 1 93 ? -16.788 4.140 -8.568 1.00 40.16 93 SER A N 1
ATOM 715 C CA . SER A 1 93 ? -18.230 4.145 -8.344 1.00 40.16 93 SER A CA 1
ATOM 716 C C . SER A 1 93 ? -18.979 2.918 -8.894 1.00 40.16 93 SER A C 1
ATOM 718 O O . SER A 1 93 ? -18.668 2.432 -9.971 1.00 40.16 93 SER A O 1
ATOM 720 N N . ALA A 1 94 ? -20.038 2.529 -8.170 1.00 43.19 94 ALA A N 1
ATOM 721 C CA . ALA A 1 94 ? -21.282 1.869 -8.604 1.00 43.19 94 ALA A CA 1
ATOM 722 C C . ALA A 1 94 ? -21.223 0.65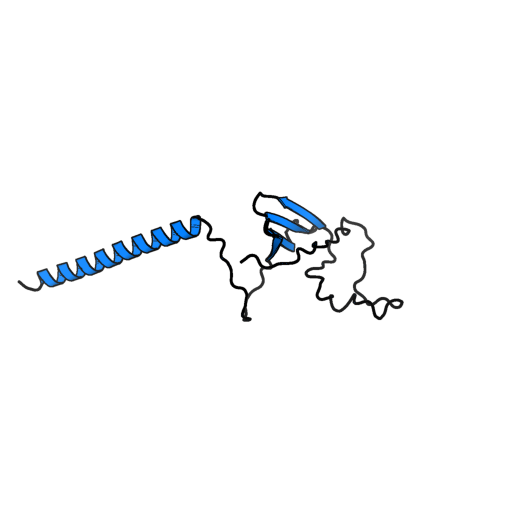8 -9.568 1.00 43.19 94 ALA A C 1
ATOM 724 O O . ALA A 1 94 ? -21.084 0.819 -10.773 1.00 43.19 94 ALA A O 1
ATOM 725 N N . ALA A 1 95 ? -21.561 -0.534 -9.059 1.00 35.84 95 ALA A N 1
ATOM 726 C CA . ALA A 1 95 ? -22.853 -1.207 -9.291 1.00 35.84 95 ALA A CA 1
ATOM 727 C C . ALA A 1 95 ? -22.763 -2.714 -8.978 1.00 35.84 95 ALA A C 1
ATOM 729 O O . ALA A 1 95 ? -21.916 -3.414 -9.512 1.00 35.84 95 ALA A O 1
ATOM 730 N N . ASP A 1 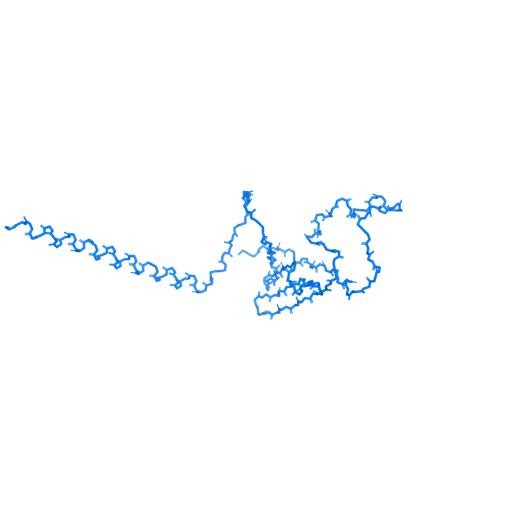96 ? -23.698 -3.150 -8.131 1.00 36.59 96 ASP A N 1
ATOM 731 C CA . ASP A 1 96 ? -24.315 -4.478 -8.012 1.00 36.59 96 ASP A CA 1
ATOM 732 C C . ASP A 1 96 ? -23.437 -5.745 -7.899 1.00 36.59 96 ASP A C 1
ATOM 734 O O . ASP A 1 96 ? -22.648 -6.098 -8.769 1.00 36.59 96 ASP A O 1
ATOM 738 N N . GLY A 1 97 ? -23.656 -6.503 -6.822 1.00 29.78 97 GLY A N 1
ATOM 739 C CA . GLY A 1 97 ? -23.003 -7.795 -6.613 1.00 29.78 97 GLY A CA 1
ATOM 740 C C . GLY A 1 97 ? -22.934 -8.194 -5.147 1.00 29.78 97 GLY A C 1
ATOM 741 O O . GLY A 1 97 ? -21.959 -7.922 -4.457 1.00 29.78 97 GLY A O 1
ATOM 742 N N . ALA A 1 98 ? -24.005 -8.824 -4.674 1.00 39.38 98 ALA A N 1
ATOM 743 C CA . ALA A 1 98 ? -24.217 -9.326 -3.324 1.00 39.38 98 ALA A CA 1
ATOM 744 C C . ALA A 1 98 ? -22.992 -9.968 -2.637 1.00 39.38 98 ALA A C 1
ATOM 746 O O . ALA A 1 98 ? -22.301 -10.804 -3.212 1.00 39.38 98 ALA A O 1
ATOM 747 N N . GLY A 1 99 ? -22.853 -9.703 -1.331 1.00 34.28 99 GLY A N 1
ATOM 748 C CA . GLY A 1 99 ? -22.228 -10.668 -0.423 1.00 34.28 99 GLY A CA 1
ATOM 749 C C . GLY A 1 99 ? -20.995 -10.221 0.354 1.00 34.28 99 GLY A C 1
ATOM 750 O O . GLY A 1 99 ? -20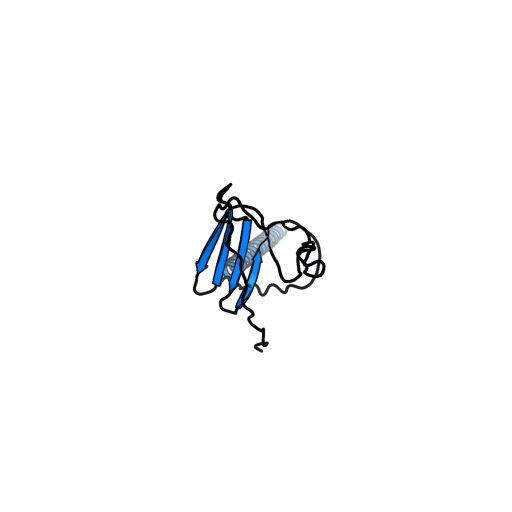.128 -11.044 0.604 1.00 34.28 99 GLY A O 1
ATOM 751 N N . ALA A 1 100 ? -20.923 -8.981 0.832 1.00 31.39 100 ALA A N 1
ATOM 752 C CA . ALA A 1 100 ? -20.040 -8.658 1.951 1.00 31.39 100 ALA A CA 1
ATOM 753 C C . ALA A 1 100 ? -20.896 -8.093 3.078 1.00 31.39 100 ALA A C 1
ATOM 755 O O . ALA A 1 100 ? -21.253 -6.916 3.093 1.00 31.39 100 ALA A O 1
ATOM 756 N N . LYS A 1 101 ? -21.281 -8.963 4.021 1.00 34.69 101 LYS A N 1
ATOM 757 C CA . LYS A 1 101 ? -21.802 -8.517 5.310 1.00 34.69 101 LYS A CA 1
ATOM 758 C C . LYS A 1 101 ? -20.709 -7.685 5.961 1.00 34.69 101 LYS A C 1
ATOM 760 O O . LYS A 1 101 ? -19.803 -8.224 6.589 1.00 34.69 101 LYS A O 1
ATOM 765 N N . ALA A 1 102 ? -20.827 -6.373 5.788 1.00 32.91 102 ALA A N 1
ATOM 766 C CA . ALA A 1 102 ? -20.195 -5.375 6.612 1.00 32.91 102 ALA A CA 1
ATOM 767 C C . ALA A 1 102 ? -20.579 -5.697 8.058 1.00 32.91 102 ALA A C 1
ATOM 769 O O . ALA A 1 102 ? -21.628 -5.283 8.558 1.00 32.91 102 ALA A O 1
ATOM 770 N N . TYR A 1 103 ? -19.733 -6.470 8.736 1.00 38.72 103 TYR A N 1
ATOM 771 C CA . TYR A 1 103 ? -19.602 -6.351 10.173 1.00 38.72 103 TYR A CA 1
ATOM 772 C C . TYR A 1 103 ? -19.044 -4.957 10.387 1.00 38.72 103 TYR A C 1
ATOM 774 O O . TYR A 1 103 ? -17.840 -4.737 10.452 1.00 38.72 103 TYR A O 1
ATOM 782 N N . ALA A 1 104 ? -19.973 -4.003 10.387 1.00 38.59 104 ALA A N 1
ATOM 783 C CA . ALA A 1 104 ? -19.769 -2.677 10.889 1.00 38.59 104 ALA A CA 1
ATOM 784 C C . ALA A 1 104 ? -19.152 -2.869 12.269 1.00 38.59 104 ALA A C 1
ATOM 786 O O . ALA A 1 104 ? -19.841 -3.239 13.224 1.00 38.59 104 ALA A O 1
ATOM 787 N N . ALA A 1 105 ? -17.840 -2.654 12.352 1.00 42.91 105 ALA A N 1
ATOM 788 C CA . ALA A 1 105 ? -17.228 -2.168 13.562 1.00 42.91 105 ALA A CA 1
ATOM 789 C C . ALA A 1 105 ? -18.080 -0.957 13.937 1.00 42.91 105 ALA A C 1
ATOM 791 O O . ALA A 1 105 ? -17.994 0.097 13.307 1.00 42.91 105 ALA A O 1
ATOM 792 N N . GLN A 1 106 ? -19.034 -1.172 14.846 1.00 37.66 106 GLN A N 1
ATOM 793 C CA . GLN A 1 106 ? -19.891 -0.123 15.355 1.00 37.66 106 GLN A CA 1
ATOM 794 C C . GLN A 1 106 ? -18.954 0.797 16.117 1.00 37.66 106 GLN A C 1
ATOM 796 O O . GLN A 1 106 ? -18.661 0.596 17.295 1.00 37.66 106 GLN A O 1
ATOM 801 N N . SER A 1 107 ? -18.410 1.770 15.395 1.00 44.47 107 SER A N 1
ATOM 802 C CA . SER A 1 107 ? -17.678 2.872 15.966 1.00 44.47 107 SER A CA 1
ATOM 803 C C . SER A 1 107 ? -18.591 3.470 17.029 1.00 44.47 107 SER A C 1
ATOM 805 O O . SER A 1 107 ? -19.778 3.714 16.796 1.00 44.47 107 SER A O 1
ATOM 807 N N . LYS A 1 108 ? -18.069 3.653 18.244 1.00 53.50 108 LYS A N 1
ATOM 808 C CA . LYS A 1 108 ? -18.834 4.197 19.380 1.00 53.50 108 LYS A CA 1
ATOM 809 C C . LYS A 1 108 ? -19.515 5.534 19.024 1.00 53.50 108 LYS A C 1
ATOM 811 O O . LYS A 1 108 ? -20.539 5.879 19.606 1.00 53.50 108 LYS A O 1
ATOM 816 N N . SER A 1 109 ? -18.998 6.239 18.014 1.00 54.28 109 SER A N 1
ATOM 817 C CA . SER A 1 109 ? -19.593 7.429 17.403 1.00 54.28 109 SER A CA 1
ATOM 818 C C . SER A 1 109 ? -20.916 7.166 16.666 1.00 54.28 109 SER A C 1
ATOM 820 O O . SER A 1 109 ? -21.827 7.980 16.781 1.00 54.28 109 SER A O 1
ATOM 822 N N . SER A 1 110 ? -21.092 6.031 15.977 1.00 64.31 110 SER A N 1
ATOM 823 C CA . SER A 1 110 ? -22.353 5.696 15.289 1.00 64.31 110 SER A CA 1
ATOM 824 C C . SER A 1 110 ? -23.517 5.490 16.266 1.00 64.31 110 SER A C 1
ATOM 826 O O . SER A 1 110 ? -24.642 5.912 15.995 1.00 64.31 110 SER A O 1
ATOM 828 N N . LEU A 1 111 ? -23.245 4.899 17.434 1.00 67.69 111 LEU A N 1
ATOM 829 C CA . LEU A 1 111 ? -24.235 4.723 18.502 1.00 67.69 111 LEU A CA 1
ATOM 830 C C . LEU A 1 111 ? -24.695 6.066 19.086 1.00 67.69 111 LEU A C 1
ATOM 832 O O . LEU A 1 111 ? -25.896 6.269 19.263 1.00 67.69 111 LEU A O 1
ATOM 836 N N . LEU A 1 112 ? -23.767 7.001 19.319 1.00 74.00 112 LEU A N 1
ATOM 837 C CA . LEU A 1 112 ? -24.092 8.347 19.808 1.00 74.00 112 LEU A CA 1
ATOM 838 C C . LEU A 1 112 ? -24.924 9.142 18.795 1.00 74.00 112 LEU A C 1
ATOM 840 O O . LEU A 1 112 ? -25.936 9.738 19.163 1.00 74.00 112 LEU A O 1
ATOM 844 N N . VAL A 1 113 ? -24.544 9.102 17.515 1.00 82.38 113 VAL A N 1
ATOM 845 C CA . VAL A 1 113 ? -25.278 9.789 16.441 1.00 82.38 113 VAL A CA 1
ATOM 846 C C . VAL A 1 113 ? -26.687 9.211 16.284 1.00 82.38 113 VAL A C 1
ATOM 848 O O . VAL A 1 113 ? -27.655 9.968 16.203 1.00 82.38 113 VAL A O 1
ATOM 851 N N . LYS A 1 114 ? -26.840 7.879 16.325 1.00 81.31 114 LYS A N 1
ATOM 852 C CA . LYS A 1 114 ? -28.165 7.237 16.293 1.00 81.31 114 LYS A CA 1
ATOM 853 C C . LYS A 1 114 ? -29.029 7.636 17.489 1.00 81.31 114 LYS A C 1
ATOM 855 O O . LYS A 1 114 ? -30.207 7.931 17.301 1.00 81.31 114 LYS A O 1
ATOM 860 N N . GLY A 1 115 ? -28.455 7.689 18.692 1.00 83.38 115 GLY A N 1
ATOM 861 C CA . GLY A 1 115 ? -29.166 8.131 19.894 1.00 83.38 115 GLY A CA 1
ATOM 862 C C . GLY A 1 115 ? -29.666 9.575 19.789 1.00 83.38 115 GLY A C 1
ATOM 863 O O . GLY A 1 115 ? -30.828 9.847 20.090 1.00 83.38 115 GLY A O 1
ATOM 864 N N . ALA A 1 116 ? -28.824 10.486 19.292 1.00 87.56 116 ALA A N 1
ATOM 865 C CA . ALA A 1 116 ? -29.188 11.891 19.106 1.00 87.56 116 ALA A CA 1
ATOM 866 C C . ALA A 1 116 ? -30.339 12.069 18.101 1.00 87.56 116 ALA A C 1
ATOM 868 O O . ALA A 1 116 ? -31.281 12.813 18.369 1.00 87.56 116 ALA A O 1
ATOM 869 N N . ILE A 1 117 ? -30.309 11.340 16.980 1.00 89.62 117 ILE A N 1
ATOM 870 C CA . ILE A 1 117 ? -31.364 11.396 15.955 1.00 89.62 117 ILE A CA 1
ATOM 871 C C . ILE A 1 117 ? -32.708 10.920 16.516 1.00 89.62 117 ILE A C 1
ATOM 873 O O . ILE A 1 117 ? -33.729 11.574 16.300 1.00 89.62 117 ILE A O 1
ATOM 877 N N . VAL A 1 118 ? -32.717 9.814 17.269 1.00 93.88 118 VAL A N 1
ATOM 878 C CA . VAL A 1 118 ? -33.946 9.297 17.895 1.00 93.88 118 VAL A CA 1
ATOM 879 C C . VAL A 1 118 ? -34.520 10.312 18.886 1.00 93.88 118 VAL A C 1
ATOM 881 O O . VAL A 1 118 ? -35.727 10.550 18.885 1.00 93.88 118 VAL A O 1
ATOM 884 N N . LEU A 1 119 ? -33.673 10.963 19.685 1.00 94.25 119 LEU A N 1
ATOM 885 C CA . LEU A 1 119 ? -34.110 11.956 20.669 1.00 94.25 119 LEU A CA 1
ATOM 886 C C . LEU A 1 119 ? -34.721 13.204 20.004 1.00 94.25 119 LEU A C 1
ATOM 888 O O . LEU A 1 119 ? -35.754 13.710 20.452 1.00 94.25 119 LEU A O 1
ATOM 892 N N . VAL A 1 120 ? -34.144 13.663 18.891 1.00 95.00 120 VAL A N 1
ATOM 893 C CA . VAL A 1 120 ? -34.700 14.776 18.102 1.00 95.00 120 VAL A CA 1
ATOM 894 C C . VAL A 1 120 ? -36.033 14.387 17.455 1.00 95.00 120 VAL A C 1
ATOM 896 O O . VAL A 1 120 ? -36.989 15.157 17.504 1.00 95.00 120 VAL A O 1
ATOM 899 N N . LEU A 1 121 ? -36.147 13.174 16.909 1.00 94.81 121 LEU A N 1
ATOM 900 C CA . LEU A 1 121 ? -37.395 12.692 16.307 1.00 94.81 121 LEU A CA 1
ATOM 901 C C . LEU A 1 121 ? -38.533 12.600 17.327 1.00 94.81 121 LEU A C 1
ATOM 903 O O . LEU A 1 121 ? -39.636 13.073 17.059 1.00 94.81 121 LEU A O 1
ATOM 907 N N . VAL A 1 122 ? -38.266 12.038 18.508 1.00 95.31 122 VAL A N 1
ATOM 908 C CA . VAL A 1 122 ? -39.275 11.902 19.570 1.00 95.31 122 VAL A CA 1
ATOM 909 C C . VAL A 1 122 ? -39.762 13.269 20.048 1.00 95.31 122 VAL A C 1
ATOM 911 O O . VAL A 1 122 ? -40.968 13.479 20.190 1.00 95.31 122 VAL A O 1
ATOM 914 N N . THR A 1 123 ? -38.847 14.218 20.258 1.00 95.19 123 THR A N 1
ATOM 915 C CA . THR A 1 123 ? -39.216 15.571 20.700 1.00 95.19 123 THR A CA 1
ATOM 916 C C . THR A 1 123 ? -40.005 16.324 19.629 1.00 95.19 123 THR A C 1
ATOM 918 O O . THR A 1 123 ? -41.027 16.935 19.947 1.00 95.19 123 THR A O 1
ATOM 921 N N . PHE A 1 124 ? -39.605 16.225 18.358 1.00 95.44 124 PHE A N 1
ATOM 922 C CA . PHE A 1 124 ? -40.306 16.865 17.246 1.00 95.44 124 PHE A CA 1
ATOM 923 C C . PHE A 1 124 ? -41.723 16.310 17.045 1.00 95.44 124 PHE A C 1
ATOM 925 O O . PHE A 1 124 ? -42.684 17.077 16.980 1.00 95.44 124 PHE A O 1
ATOM 932 N N . VAL A 1 125 ? -41.881 14.984 17.013 1.00 95.50 125 VAL A N 1
ATOM 933 C CA . VAL A 1 125 ? -43.199 14.344 16.850 1.00 95.50 125 VAL A CA 1
ATOM 934 C C . VAL A 1 125 ? -44.119 14.679 18.025 1.00 95.50 125 VAL A C 1
ATOM 936 O O . VAL A 1 125 ? -45.278 15.042 17.813 1.00 95.50 125 VAL A O 1
ATOM 939 N N . GLY A 1 126 ? -43.604 14.630 19.258 1.00 93.88 126 GLY A N 1
ATOM 940 C CA . GLY A 1 126 ? -44.364 15.020 20.447 1.00 93.88 126 GLY A CA 1
ATOM 941 C C . GLY A 1 126 ? -44.823 16.481 20.403 1.00 93.88 126 GLY A C 1
ATOM 942 O O . GLY A 1 126 ? -45.977 16.775 20.720 1.00 93.88 126 GLY A O 1
ATOM 943 N N . TYR A 1 127 ? -43.958 17.391 19.947 1.00 94.12 127 TYR A N 1
ATOM 944 C CA . TYR A 1 127 ? -44.295 18.806 19.784 1.00 94.12 127 TYR A CA 1
ATOM 945 C C . TYR A 1 127 ? -45.408 19.025 18.752 1.00 94.12 127 TYR A C 1
ATOM 947 O O . TYR A 1 127 ? -46.382 19.718 19.046 1.00 94.12 127 TYR A O 1
ATOM 955 N N . VAL A 1 128 ? -45.307 18.404 17.571 1.00 94.88 128 VAL A N 1
ATOM 956 C CA . VAL A 1 128 ? -46.302 18.552 16.494 1.00 94.88 128 VAL A CA 1
ATOM 957 C C . VAL A 1 128 ? -47.665 17.998 16.920 1.00 94.88 128 VAL A C 1
ATOM 959 O O . VAL A 1 128 ? -48.679 18.683 16.779 1.00 94.88 128 VAL A O 1
ATOM 962 N N . LEU A 1 129 ? -47.704 16.798 17.507 1.00 92.12 129 LEU A N 1
ATOM 963 C CA . LEU A 1 129 ? -48.952 16.190 17.987 1.00 92.12 129 LEU A CA 1
ATOM 964 C C . LEU A 1 129 ? -49.591 16.995 19.130 1.00 92.12 129 LEU A C 1
ATOM 966 O O . LEU A 1 129 ? -50.814 17.167 19.164 1.00 92.12 129 LEU A O 1
ATOM 970 N N . GLY A 1 130 ? -48.775 17.527 20.044 1.00 91.00 130 GLY A N 1
ATOM 971 C CA . GLY A 1 130 ? -49.236 18.415 21.111 1.00 91.00 130 GLY A CA 1
ATOM 972 C C . GLY A 1 130 ? -49.770 19.747 20.577 1.00 91.00 130 GLY A C 1
ATOM 973 O O . GLY A 1 130 ? -50.794 20.241 21.056 1.00 91.00 130 GLY A O 1
ATOM 974 N N . PHE A 1 131 ? -49.127 20.309 19.552 1.00 89.00 131 PHE A N 1
ATOM 975 C CA . PHE A 1 131 ? -49.559 21.543 18.900 1.00 89.00 131 PHE A CA 1
ATOM 976 C C . PHE A 1 131 ? -50.916 21.378 18.200 1.00 89.00 131 PHE A C 1
ATOM 978 O O . PHE A 1 131 ? -51.814 22.188 18.435 1.00 89.00 131 PHE A O 1
ATOM 985 N N . ILE A 1 132 ? -51.099 20.299 17.428 1.00 89.31 132 ILE A N 1
ATOM 986 C CA . ILE A 1 132 ? -52.371 19.976 16.752 1.00 89.31 132 ILE A CA 1
ATOM 987 C C . ILE A 1 132 ? -53.483 19.715 17.779 1.00 89.31 132 ILE A C 1
ATOM 989 O O . ILE A 1 132 ? -54.581 20.255 17.673 1.00 89.31 132 ILE A O 1
ATOM 993 N N . SER A 1 133 ? -53.195 18.953 18.838 1.00 82.81 133 SER A N 1
ATOM 994 C CA . SER A 1 133 ? -54.181 18.700 19.901 1.00 82.81 133 SER A CA 1
ATOM 995 C C . SER A 1 133 ? -54.609 19.985 20.618 1.00 82.81 133 SER A C 1
ATOM 997 O O . SER A 1 133 ? -55.752 20.107 21.059 1.00 82.81 133 SER A O 1
ATOM 999 N N . ARG A 1 134 ? -53.702 20.962 20.750 1.00 78.62 134 ARG A N 1
ATOM 1000 C CA . ARG A 1 134 ? -54.006 22.262 21.357 1.00 78.62 134 ARG A CA 1
ATOM 1001 C C . ARG A 1 134 ? -54.810 23.168 20.427 1.00 78.62 134 ARG A C 1
ATOM 1003 O O . ARG A 1 134 ? -55.625 23.928 20.946 1.00 78.62 134 ARG A O 1
ATOM 1010 N N . SER A 1 135 ? -54.586 23.138 19.113 1.00 74.75 135 SER A N 1
ATOM 1011 C CA . SER A 1 135 ? -55.379 23.944 18.175 1.00 74.75 135 SER A CA 1
ATOM 1012 C C . SER A 1 135 ? -56.818 23.441 18.101 1.00 74.75 135 SER A C 1
ATOM 1014 O O . SER A 1 135 ? -57.734 24.238 18.250 1.00 74.75 135 SER A O 1
ATOM 1016 N N . TRP A 1 136 ? -57.025 22.124 18.063 1.00 70.31 136 TRP A N 1
ATOM 1017 C CA . TRP A 1 136 ? -58.368 21.534 17.976 1.00 70.31 136 TRP A CA 1
ATOM 1018 C C . TRP A 1 136 ? -59.216 21.752 19.236 1.00 70.31 136 TRP A C 1
ATOM 1020 O O . TRP A 1 136 ? -60.439 21.774 19.172 1.00 70.31 136 TRP A O 1
ATOM 1030 N N . ARG A 1 137 ? -58.581 21.955 20.398 1.00 66.06 137 ARG A N 1
ATOM 1031 C CA . ARG A 1 137 ? -59.283 22.322 21.640 1.00 66.06 137 ARG A CA 1
ATOM 1032 C C . ARG A 1 137 ? -59.730 23.785 21.691 1.00 66.06 137 ARG A C 1
ATOM 1034 O O . ARG A 1 137 ? -60.528 24.113 22.559 1.00 66.06 137 ARG A O 1
ATOM 1041 N N . LYS A 1 138 ? -59.206 24.659 20.825 1.00 57.72 138 LYS A N 1
ATOM 1042 C CA . LYS A 1 138 ? -59.600 26.078 20.762 1.00 57.72 138 LYS A CA 1
ATOM 1043 C C . LYS A 1 138 ? -60.775 26.328 19.817 1.00 57.72 138 LYS A C 1
ATOM 1045 O O . LYS A 1 138 ? -61.445 27.337 19.979 1.00 57.72 138 LYS A O 1
ATOM 1050 N N . ASP A 1 139 ? -61.040 25.398 18.902 1.00 55.62 139 ASP A N 1
ATOM 1051 C CA . ASP A 1 139 ? -62.143 25.479 17.935 1.00 55.62 139 ASP A CA 1
ATOM 1052 C C . ASP A 1 139 ? -63.450 24.842 18.462 1.00 55.62 139 ASP A C 1
ATOM 1054 O O . ASP A 1 139 ? -64.455 24.804 17.760 1.00 55.62 139 ASP A O 1
ATOM 1058 N N . ALA A 1 140 ? -63.443 24.325 19.699 1.00 55.72 140 ALA A N 1
ATOM 1059 C CA . ALA A 1 140 ? -64.566 23.631 20.341 1.00 55.72 140 ALA A CA 1
ATOM 1060 C C . ALA A 1 140 ? -65.274 24.462 21.439 1.00 55.72 140 ALA A C 1
ATOM 1062 O O . ALA A 1 140 ? -65.882 23.886 22.343 1.00 55.72 140 ALA A O 1
ATOM 1063 N N . THR A 1 141 ? -65.195 25.796 21.373 1.00 42.94 141 THR A N 1
ATOM 1064 C CA . THR A 1 141 ? -65.897 26.744 22.266 1.00 42.94 141 THR A CA 1
ATOM 1065 C C . THR A 1 141 ? -66.583 27.836 21.475 1.00 42.94 141 THR A C 1
ATOM 1067 O O . THR A 1 141 ? -65.944 28.330 20.522 1.00 42.94 141 THR A O 1
#

Organism: NCBI:txid425828